Protein AF-A0A924RMZ9-F1 (afdb_monomer_lite)

Foldseek 3Di:
DDDDDDPDPPPPPPDPPDDDDVVCPPVCPPPPVVVVVVVVVVVCCVPVNDDDD

Secondary structure (DSSP, 8-state):
---------------------GGGTTTTTT-HHHHHHHHHHHHHHHHT-----

Radius of gyration: 19.33 Å; chains: 1; bounding box: 28×24×60 Å

Sequence (53 aa):
MKIAQKNKIEKKKQQKDYKINPSLQGKYDNQPLFQEKVNRANHILKTVGIPKF

pLDDT: mean 76.54, std 14.47, range [44.16, 92.56]

Structure (mmCIF, N/CA/C/O backbone):
data_AF-A0A924RMZ9-F1
#
_entry.id   AF-A0A924RMZ9-F1
#
loop_
_atom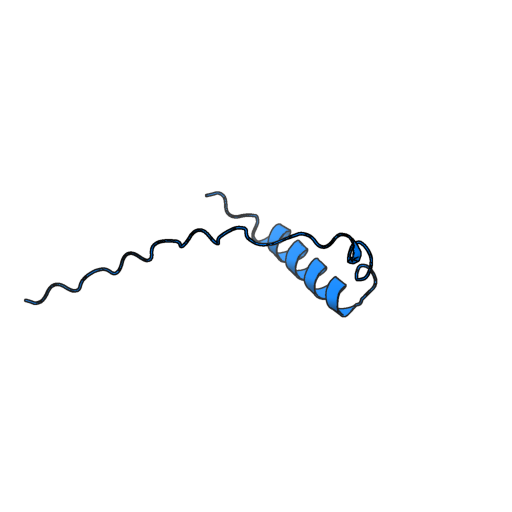_site.group_PDB
_atom_site.id
_atom_site.type_symbol
_atom_site.label_atom_id
_atom_site.label_alt_id
_atom_site.label_comp_id
_atom_site.label_asym_id
_atom_site.label_entity_id
_atom_site.label_seq_id
_a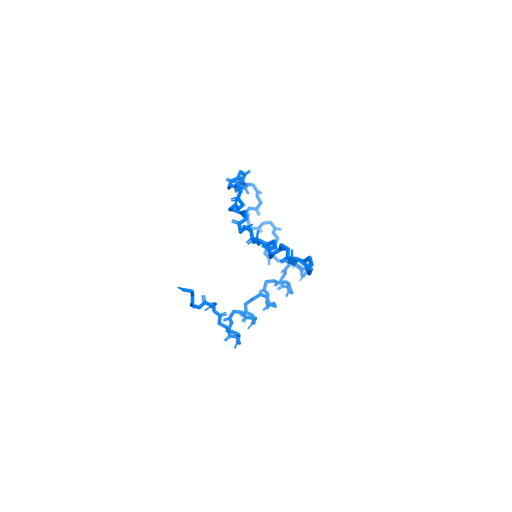tom_site.pdbx_PDB_ins_code
_atom_site.Cartn_x
_atom_site.Cartn_y
_atom_site.Cartn_z
_atom_site.occupancy
_atom_site.B_iso_or_equiv
_atom_site.auth_seq_id
_atom_site.auth_comp_id
_atom_site.auth_asym_id
_atom_site.auth_atom_id
_atom_site.pdbx_PDB_model_num
ATOM 1 N N . MET A 1 1 ? -11.391 2.539 50.494 1.00 44.16 1 MET A N 1
ATOM 2 C CA . MET A 1 1 ? -11.567 1.998 49.127 1.00 44.16 1 MET A C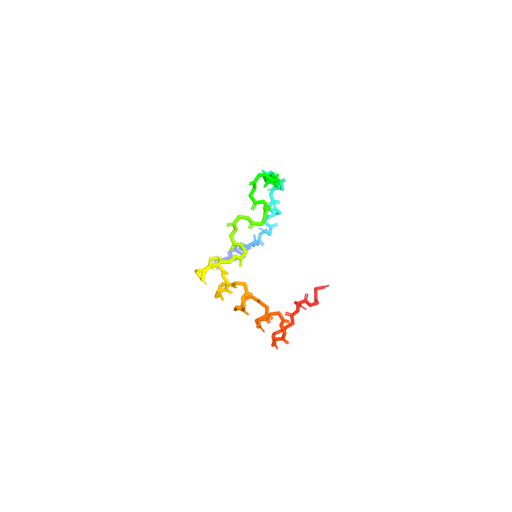A 1
ATOM 3 C C . MET A 1 1 ? -10.806 2.898 48.161 1.00 44.16 1 MET A C 1
ATOM 5 O O . MET A 1 1 ? -11.069 4.092 48.157 1.00 44.16 1 MET A O 1
ATOM 9 N N . LYS A 1 2 ? -9.799 2.387 47.437 1.00 44.31 2 LYS A N 1
ATOM 10 C CA . LYS A 1 2 ? -9.000 3.189 46.490 1.00 44.31 2 LYS A CA 1
ATOM 11 C C . LYS A 1 2 ? -9.627 3.071 45.100 1.00 44.31 2 LYS A C 1
ATOM 13 O O . LYS A 1 2 ? -9.712 1.975 44.558 1.00 44.31 2 LYS A O 1
ATOM 18 N N . ILE A 1 3 ? -10.118 4.186 44.569 1.00 49.16 3 ILE A N 1
ATOM 19 C CA . ILE A 1 3 ? -10.802 4.256 43.274 1.00 49.16 3 ILE A CA 1
ATOM 20 C C . ILE A 1 3 ? -9.732 4.232 42.177 1.00 49.16 3 ILE A C 1
ATOM 22 O O . ILE A 1 3 ? -8.862 5.100 42.138 1.00 49.16 3 ILE A O 1
ATOM 26 N N . ALA A 1 4 ? -9.777 3.223 41.306 1.00 55.91 4 ALA A N 1
ATOM 27 C CA . ALA A 1 4 ? -8.878 3.109 40.165 1.00 55.91 4 ALA A CA 1
ATOM 28 C C . ALA A 1 4 ? -9.162 4.236 39.157 1.00 55.91 4 ALA A C 1
ATOM 30 O O . ALA A 1 4 ? -10.276 4.363 38.640 1.00 55.91 4 ALA A O 1
ATOM 31 N N . GLN A 1 5 ? -8.153 5.064 38.885 1.00 57.75 5 GLN A N 1
ATOM 32 C CA . GLN A 1 5 ? -8.224 6.121 37.881 1.00 57.75 5 GLN A CA 1
ATOM 33 C C . GLN A 1 5 ? -8.343 5.486 36.490 1.00 57.75 5 GLN A C 1
ATOM 35 O O . GLN A 1 5 ? -7.436 4.805 36.012 1.00 57.75 5 GLN A O 1
ATOM 40 N N . LYS A 1 6 ? -9.488 5.696 35.831 1.00 58.84 6 LYS A N 1
ATOM 41 C CA . LYS A 1 6 ? -9.672 5.354 34.418 1.00 58.84 6 LYS A CA 1
ATOM 42 C C . LYS A 1 6 ? -8.777 6.273 33.585 1.00 58.84 6 LYS A C 1
ATOM 44 O O . LYS A 1 6 ? -9.138 7.422 33.338 1.00 58.84 6 LYS A O 1
ATOM 49 N N . ASN A 1 7 ? -7.629 5.764 33.147 1.00 53.72 7 ASN A N 1
ATOM 50 C CA . ASN A 1 7 ? -6.789 6.429 32.156 1.00 53.72 7 ASN A CA 1
ATOM 51 C C . ASN A 1 7 ? -7.594 6.600 30.861 1.00 53.72 7 ASN A C 1
ATOM 53 O O . ASN A 1 7 ? -7.844 5.636 30.136 1.00 53.72 7 ASN A O 1
ATOM 57 N N . LYS A 1 8 ? -8.036 7.831 30.578 1.00 58.78 8 LYS A N 1
ATOM 58 C CA . LYS A 1 8 ? -8.576 8.196 29.268 1.00 58.78 8 LYS A CA 1
ATOM 59 C C . LYS A 1 8 ? -7.431 8.071 28.269 1.00 58.78 8 LYS A C 1
ATOM 61 O O . LYS A 1 8 ? -6.479 8.843 28.315 1.00 58.78 8 LYS A O 1
ATOM 66 N N . ILE A 1 9 ? -7.513 7.084 27.382 1.00 59.12 9 ILE A N 1
ATOM 67 C CA . ILE A 1 9 ? -6.624 6.993 26.225 1.00 59.12 9 ILE A CA 1
ATOM 68 C C . ILE A 1 9 ? -7.030 8.136 25.296 1.00 59.12 9 ILE A C 1
ATOM 70 O O . ILE A 1 9 ? -7.953 8.013 24.489 1.00 59.12 9 ILE A O 1
ATOM 74 N N . GLU A 1 10 ? -6.398 9.292 25.463 1.00 62.94 10 GLU A N 1
ATOM 75 C CA . GLU A 1 10 ? -6.530 10.388 24.517 1.00 62.94 10 GLU A CA 1
ATOM 76 C C . GLU A 1 10 ? -5.974 9.916 23.172 1.00 62.94 10 GLU A C 1
ATOM 78 O O . GLU A 1 10 ? -4.805 9.536 23.054 1.00 62.94 10 GLU A O 1
ATOM 83 N N . LYS A 1 11 ? -6.829 9.900 22.143 1.00 61.31 11 LYS A N 1
ATOM 84 C CA . LYS A 1 11 ? -6.413 9.646 20.763 1.00 61.31 11 LYS A CA 1
ATOM 85 C C . LYS A 1 11 ? -5.474 10.781 20.353 1.00 61.31 11 LYS A C 1
ATOM 87 O O . LYS A 1 11 ? -5.938 11.821 19.886 1.00 61.31 11 LYS A O 1
ATOM 92 N N . LYS A 1 12 ? -4.162 10.600 20.538 1.00 60.78 12 LYS A N 1
ATOM 93 C CA . LYS A 1 12 ? -3.143 11.499 19.987 1.00 60.78 12 LYS A CA 1
ATOM 94 C C . LYS A 1 12 ? -3.411 11.628 18.488 1.00 60.78 12 LYS A C 1
ATOM 96 O O . LYS A 1 12 ? -3.233 10.667 17.741 1.00 60.78 12 LYS A O 1
ATOM 101 N N . LYS A 1 13 ? -3.879 12.802 18.050 1.00 61.75 13 LYS A N 1
ATOM 102 C CA . LYS A 1 13 ? -3.915 13.153 16.628 1.00 61.75 13 LYS A CA 1
ATOM 103 C C . LYS A 1 13 ? -2.477 13.032 16.134 1.00 61.75 13 LYS A C 1
ATOM 105 O O . LYS A 1 13 ? -1.618 13.770 16.605 1.00 61.75 13 LYS A O 1
ATOM 110 N N . GLN A 1 14 ? -2.215 12.069 15.253 1.00 60.94 14 GLN A N 1
ATOM 111 C CA . GLN A 1 14 ? -0.917 11.946 14.599 1.00 60.94 14 GLN A CA 1
ATOM 112 C C . GLN A 1 14 ? -0.617 13.296 13.938 1.00 60.94 14 GLN A C 1
ATOM 114 O O . GLN A 1 14 ? -1.390 13.751 13.089 1.00 60.94 14 GLN A O 1
ATOM 119 N N . GLN A 1 15 ? 0.439 13.976 14.391 1.00 59.84 15 GLN A N 1
ATOM 120 C CA . GLN A 1 15 ? 0.928 15.181 13.730 1.00 59.84 15 GLN A CA 1
ATOM 121 C C . GLN A 1 15 ? 1.246 14.802 12.283 1.00 59.84 15 GLN A C 1
ATOM 123 O O . GLN A 1 15 ? 1.960 13.833 12.023 1.00 59.84 15 GLN A O 1
ATOM 128 N N . LYS A 1 16 ? 0.619 15.507 11.338 1.00 61.44 16 LYS A N 1
ATOM 129 C CA . LYS A 1 16 ? 0.711 15.237 9.899 1.00 61.44 16 LYS A CA 1
ATOM 130 C C . LYS A 1 16 ? 2.027 15.773 9.327 1.00 61.44 16 LYS A C 1
ATOM 132 O O . LYS A 1 16 ? 2.019 16.430 8.295 1.00 61.44 16 LYS A O 1
ATOM 137 N N . ASP A 1 17 ? 3.153 15.474 9.959 1.00 66.88 17 ASP A N 1
ATOM 138 C CA . ASP A 1 17 ? 4.467 15.905 9.466 1.00 66.88 17 ASP A CA 1
ATOM 139 C C . ASP A 1 17 ? 5.020 14.924 8.423 1.00 66.88 17 ASP A C 1
ATOM 141 O O . ASP A 1 17 ? 6.227 14.752 8.270 1.00 66.88 17 ASP A O 1
ATOM 145 N N . TYR A 1 18 ? 4.133 14.246 7.691 1.00 72.19 18 TYR A N 1
ATOM 146 C CA . TYR A 1 18 ? 4.532 13.417 6.567 1.00 72.19 18 TYR A CA 1
ATOM 147 C C . TYR A 1 18 ? 4.537 14.264 5.296 1.00 72.19 18 TYR A C 1
ATOM 149 O O . TYR A 1 18 ? 3.609 15.024 5.017 1.00 72.19 18 TYR A O 1
ATOM 157 N N . LYS A 1 19 ? 5.595 14.116 4.501 1.00 80.44 19 LYS A N 1
ATOM 158 C CA . LYS A 1 19 ? 5.684 14.688 3.157 1.00 80.44 19 LYS A CA 1
ATOM 159 C C . LYS A 1 19 ? 5.595 13.558 2.146 1.00 80.44 19 LYS A C 1
ATOM 161 O O . LYS A 1 19 ? 6.284 12.549 2.271 1.00 80.44 19 LYS A O 1
ATOM 166 N N . ILE A 1 20 ? 4.743 13.736 1.143 1.00 82.12 20 ILE A N 1
ATOM 167 C CA . ILE A 1 20 ? 4.700 12.838 -0.010 1.00 82.12 20 ILE A CA 1
ATOM 168 C C . ILE A 1 20 ? 5.986 13.073 -0.804 1.00 82.12 20 ILE A C 1
ATOM 170 O O . ILE A 1 20 ? 6.296 14.212 -1.147 1.00 82.12 20 ILE A O 1
ATOM 174 N N . ASN A 1 21 ? 6.743 12.010 -1.074 1.00 87.50 21 ASN A N 1
ATOM 175 C CA . ASN A 1 21 ? 7.930 12.083 -1.918 1.00 87.50 21 ASN A CA 1
ATOM 176 C C . ASN A 1 21 ? 7.544 11.769 -3.377 1.00 87.50 21 ASN A C 1
ATOM 178 O O . ASN A 1 21 ? 7.384 10.591 -3.708 1.00 87.50 21 ASN A O 1
ATOM 182 N N . PRO A 1 22 ? 7.431 12.773 -4.267 1.00 90.62 22 PRO A N 1
ATOM 183 C CA . PRO A 1 22 ? 7.008 12.550 -5.650 1.00 90.62 22 PRO A CA 1
ATOM 184 C C . PRO A 1 22 ? 8.002 11.702 -6.458 1.00 90.62 22 PRO A C 1
ATOM 186 O O . PRO A 1 22 ? 7.610 11.073 -7.433 1.00 90.62 22 PRO A O 1
ATOM 189 N N . SER A 1 23 ? 9.272 11.609 -6.041 1.00 91.94 23 SER A N 1
ATOM 190 C CA . SER A 1 23 ? 10.285 10.797 -6.742 1.00 91.94 23 SER A CA 1
ATOM 191 C C . SER A 1 23 ? 10.051 9.285 -6.648 1.00 91.94 23 SER A C 1
ATOM 193 O O . SER A 1 23 ? 10.716 8.511 -7.340 1.00 91.94 23 SER A O 1
ATOM 195 N N . LEU A 1 24 ? 9.146 8.857 -5.766 1.00 85.44 24 LEU A N 1
ATOM 196 C CA . LEU A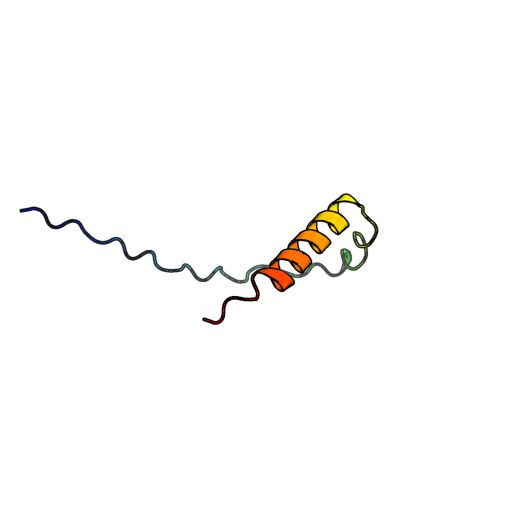 1 24 ? 8.794 7.454 -5.567 1.00 85.44 24 LEU A CA 1
ATOM 197 C C . LEU A 1 24 ? 7.536 7.044 -6.345 1.00 85.44 24 LEU A C 1
ATOM 199 O O . LEU A 1 24 ? 7.198 5.861 -6.350 1.00 85.44 24 LEU A O 1
ATOM 203 N N . GLN A 1 25 ? 6.864 7.988 -7.014 1.00 87.31 25 GLN A N 1
ATOM 204 C CA . GLN A 1 25 ? 5.680 7.715 -7.827 1.00 87.31 25 GLN A CA 1
ATOM 205 C C . GLN A 1 25 ? 6.017 6.682 -8.917 1.00 87.31 25 GLN A C 1
ATOM 207 O O . GLN A 1 25 ? 6.967 6.864 -9.676 1.00 87.31 25 GLN A O 1
ATOM 212 N N . GLY A 1 26 ? 5.269 5.579 -8.978 1.00 85.44 26 GLY A N 1
ATOM 213 C CA . GLY A 1 26 ? 5.421 4.544 -10.007 1.00 85.44 26 GLY A CA 1
ATOM 214 C C . GLY A 1 26 ? 6.615 3.594 -9.845 1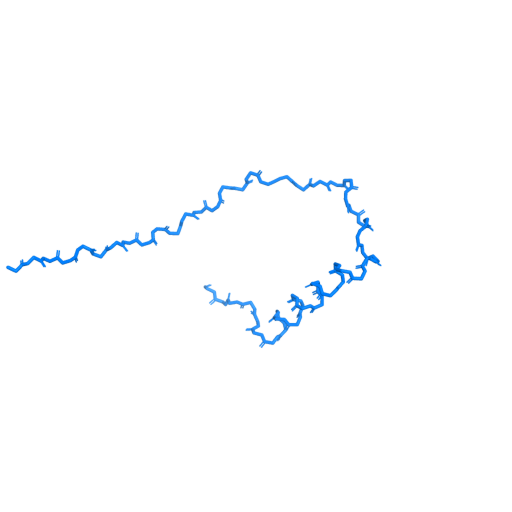.00 85.44 26 GLY A C 1
ATOM 215 O O . GLY A 1 26 ? 6.684 2.578 -10.534 1.00 85.44 26 GLY A O 1
ATOM 216 N N . LYS A 1 27 ? 7.560 3.863 -8.928 1.00 87.69 27 LYS A N 1
ATOM 217 C CA . LYS A 1 27 ? 8.787 3.047 -8.786 1.00 87.69 27 LYS A CA 1
ATOM 218 C C . LYS A 1 27 ? 8.535 1.618 -8.306 1.00 87.69 27 LYS A C 1
ATOM 220 O O . LYS A 1 27 ? 9.342 0.732 -8.579 1.00 87.69 27 LYS A O 1
ATOM 225 N N . TYR A 1 28 ? 7.449 1.404 -7.570 1.00 85.62 28 TYR A N 1
ATOM 226 C CA . TYR A 1 28 ? 7.166 0.139 -6.888 1.00 85.62 28 TYR A CA 1
ATOM 227 C C . TYR A 1 28 ? 5.923 -0.572 -7.421 1.00 85.62 28 TYR A C 1
ATOM 229 O O . TYR A 1 28 ? 5.594 -1.653 -6.937 1.00 85.62 28 TYR A O 1
ATOM 237 N N . ASP A 1 29 ? 5.270 -0.009 -8.437 1.00 84.44 29 ASP A N 1
ATOM 238 C CA . ASP A 1 29 ? 3.999 -0.513 -8.958 1.00 84.44 29 ASP A CA 1
ATOM 239 C C . ASP A 1 29 ? 4.133 -1.948 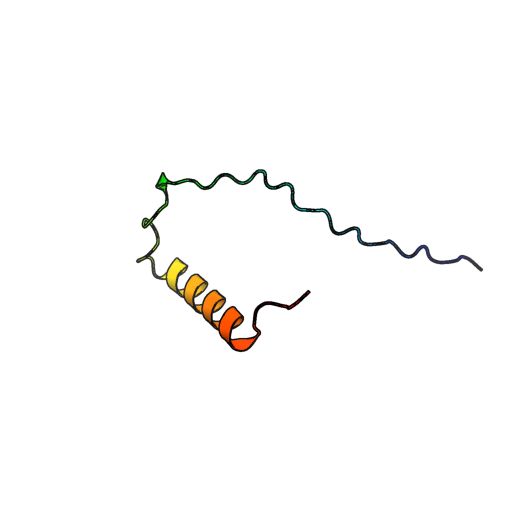-9.479 1.00 84.44 29 ASP A C 1
ATOM 241 O O . ASP A 1 29 ? 3.230 -2.751 -9.301 1.00 84.44 29 ASP A O 1
ATOM 245 N N . ASN A 1 30 ? 5.283 -2.319 -10.044 1.00 86.31 30 ASN A N 1
ATOM 246 C CA . ASN A 1 30 ? 5.503 -3.659 -10.598 1.00 86.31 30 ASN A CA 1
ATOM 247 C C . ASN A 1 30 ? 6.324 -4.577 -9.682 1.00 86.31 30 ASN A C 1
ATOM 249 O O . ASN A 1 30 ? 6.715 -5.667 -10.095 1.00 86.31 30 ASN A O 1
ATOM 253 N N . GLN A 1 31 ? 6.620 -4.156 -8.448 1.00 90.38 31 GLN A N 1
ATOM 254 C CA . GLN A 1 31 ? 7.362 -5.002 -7.519 1.00 90.38 31 GLN A CA 1
ATOM 255 C C . GLN A 1 31 ? 6.415 -5.990 -6.819 1.00 90.38 31 GLN A C 1
ATOM 257 O O . GLN A 1 31 ? 5.504 -5.547 -6.111 1.00 90.38 31 GLN A O 1
ATOM 262 N N . PRO A 1 32 ? 6.650 -7.315 -6.929 1.00 90.56 32 PRO A N 1
ATOM 263 C CA . PRO A 1 32 ? 5.753 -8.329 -6.365 1.00 90.56 32 PRO A CA 1
ATOM 264 C C . PRO A 1 32 ? 5.478 -8.133 -4.869 1.00 90.56 32 PRO A C 1
ATOM 266 O O . PRO A 1 32 ? 4.333 -8.194 -4.426 1.00 90.56 32 PRO A O 1
ATOM 269 N N . LEU A 1 33 ? 6.519 -7.779 -4.106 1.00 88.25 33 LEU A N 1
ATOM 270 C CA . LEU A 1 33 ? 6.432 -7.540 -2.663 1.00 88.25 33 LEU A CA 1
ATOM 271 C C . LEU A 1 33 ? 5.422 -6.441 -2.294 1.00 88.25 33 LEU A C 1
ATOM 273 O O . LEU A 1 33 ? 4.734 -6.535 -1.275 1.00 88.25 33 LEU A O 1
ATOM 277 N N . PHE A 1 34 ? 5.357 -5.374 -3.091 1.00 87.06 34 PHE A N 1
ATOM 278 C CA . PHE A 1 34 ? 4.444 -4.260 -2.850 1.00 87.06 34 PHE A CA 1
ATOM 279 C C . PHE A 1 34 ? 3.046 -4.569 -3.380 1.00 87.06 34 PHE A C 1
ATOM 281 O O . PHE A 1 34 ? 2.064 -4.246 -2.710 1.00 87.06 34 PHE A O 1
ATOM 288 N N . GLN A 1 35 ? 2.950 -5.276 -4.505 1.00 88.44 35 GLN A N 1
ATOM 289 C CA . GLN A 1 35 ? 1.677 -5.721 -5.068 1.00 88.44 35 GLN A CA 1
ATOM 290 C C . GLN A 1 35 ? 0.883 -6.612 -4.110 1.00 88.44 35 GLN A C 1
ATOM 292 O O . GLN A 1 35 ? -0.304 -6.372 -3.893 1.00 88.44 35 GLN A O 1
ATOM 297 N N . GLU A 1 36 ? 1.521 -7.575 -3.441 1.00 89.50 36 GLU A N 1
ATOM 298 C CA . GLU A 1 36 ? 0.839 -8.408 -2.439 1.00 89.50 36 GLU A CA 1
ATOM 299 C C . GLU A 1 36 ? 0.241 -7.581 -1.292 1.00 89.50 36 GLU A C 1
ATOM 301 O O . GLU A 1 36 ? -0.891 -7.818 -0.857 1.00 89.50 36 GLU A O 1
ATOM 306 N N . LYS A 1 37 ? 0.976 -6.568 -0.815 1.00 88.81 37 LYS A N 1
ATOM 307 C CA . LYS A 1 37 ? 0.513 -5.678 0.261 1.00 88.81 37 LYS A CA 1
ATOM 308 C C . LYS A 1 37 ? -0.658 -4.813 -0.195 1.00 88.81 37 LYS A C 1
ATOM 310 O O . LYS A 1 37 ? -1.633 -4.686 0.547 1.00 88.81 37 LYS A O 1
ATOM 315 N N . VAL A 1 38 ? -0.583 -4.264 -1.407 1.00 88.56 38 VAL A N 1
ATOM 316 C CA . VAL A 1 38 ? -1.666 -3.478 -2.018 1.00 88.56 38 VAL A CA 1
ATOM 317 C C . VAL A 1 38 ? -2.914 -4.341 -2.194 1.00 88.56 38 VAL A C 1
ATOM 319 O O . VAL A 1 38 ? -3.998 -3.954 -1.756 1.00 88.56 38 VAL A O 1
ATOM 322 N N . ASN A 1 39 ? -2.767 -5.549 -2.736 1.00 90.44 39 ASN A N 1
ATOM 323 C CA . ASN A 1 39 ? -3.870 -6.490 -2.923 1.00 90.44 39 ASN A CA 1
ATOM 324 C C . ASN A 1 39 ? -4.533 -6.863 -1.597 1.00 90.44 39 ASN A C 1
ATOM 326 O O . ASN A 1 39 ? -5.762 -6.852 -1.496 1.00 90.44 39 ASN A O 1
ATOM 330 N N . ARG A 1 40 ? -3.739 -7.119 -0.553 1.00 90.62 40 ARG A N 1
ATOM 331 C CA . ARG A 1 40 ? -4.265 -7.409 0.784 1.00 90.62 40 ARG A CA 1
ATOM 332 C C . ARG A 1 40 ? -5.012 -6.218 1.385 1.00 90.62 40 ARG A C 1
ATOM 334 O O . ARG A 1 40 ? -6.090 -6.410 1.942 1.00 90.62 40 ARG A O 1
ATOM 341 N N . ALA A 1 41 ? -4.477 -5.004 1.261 1.00 89.62 41 ALA A N 1
ATOM 342 C CA . ALA A 1 41 ? -5.155 -3.796 1.729 1.00 89.62 41 ALA A CA 1
ATOM 343 C C . ALA A 1 41 ? -6.495 -3.588 1.003 1.00 89.62 41 ALA A C 1
ATOM 345 O O . ALA A 1 41 ? -7.523 -3.386 1.649 1.00 89.62 41 ALA A O 1
ATOM 346 N N . ASN A 1 42 ? -6.505 -3.739 -0.324 1.00 90.25 42 ASN A N 1
ATOM 347 C CA . ASN A 1 42 ? -7.717 -3.666 -1.140 1.00 90.25 42 ASN A CA 1
ATOM 348 C C . ASN A 1 42 ? -8.740 -4.738 -0.751 1.00 90.25 42 ASN A C 1
ATOM 350 O O . ASN A 1 42 ? -9.936 -4.459 -0.698 1.00 90.25 42 ASN A O 1
ATOM 354 N N . HIS A 1 43 ? -8.284 -5.957 -0.457 1.00 92.56 43 HIS A N 1
ATOM 355 C CA . HIS A 1 43 ? -9.152 -7.027 0.018 1.00 92.56 43 HIS A CA 1
ATOM 356 C C . HIS A 1 43 ? -9.812 -6.662 1.352 1.00 92.56 43 HIS A C 1
ATOM 358 O O . HIS A 1 43 ? -11.029 -6.755 1.452 1.00 92.56 43 HIS A O 1
ATOM 364 N N . ILE A 1 44 ? -9.044 -6.179 2.337 1.00 88.94 44 ILE A N 1
ATOM 365 C CA . ILE A 1 44 ? -9.573 -5.747 3.644 1.00 88.94 44 ILE A CA 1
ATOM 366 C C . ILE A 1 44 ? -10.606 -4.628 3.476 1.00 88.94 44 ILE A C 1
ATOM 368 O O . ILE A 1 44 ? -11.680 -4.690 4.069 1.00 88.94 44 ILE A O 1
ATOM 372 N N . LEU A 1 45 ? -10.313 -3.627 2.642 1.00 87.50 45 LEU A N 1
ATOM 373 C CA . LEU A 1 45 ? -11.244 -2.528 2.374 1.00 87.50 45 LEU A CA 1
ATOM 374 C C . LEU A 1 45 ? -12.550 -3.014 1.738 1.00 87.50 45 LEU A C 1
ATOM 376 O O . LEU A 1 45 ? -13.609 -2.480 2.055 1.00 87.50 45 LEU A O 1
ATOM 380 N N . LYS A 1 46 ? -12.491 -4.030 0.868 1.00 88.44 46 LYS A N 1
ATOM 381 C CA . LYS A 1 46 ? -13.682 -4.632 0.253 1.00 88.44 46 LYS A CA 1
ATOM 382 C C . LYS A 1 46 ? -14.479 -5.500 1.226 1.00 88.44 46 LYS A C 1
ATOM 384 O O . LYS A 1 46 ? -15.702 -5.478 1.165 1.00 88.44 46 LYS A O 1
ATOM 389 N N . THR A 1 47 ? -13.815 -6.283 2.075 1.00 90.12 47 THR A N 1
ATOM 390 C CA . THR A 1 47 ? -14.486 -7.270 2.939 1.00 90.12 47 THR A CA 1
ATOM 391 C C . THR A 1 47 ? -14.977 -6.684 4.252 1.00 90.12 47 THR A C 1
ATOM 393 O O . THR A 1 47 ? -16.091 -6.976 4.672 1.00 90.12 47 THR A O 1
ATOM 396 N N . VAL A 1 48 ? -14.159 -5.859 4.900 1.00 84.69 48 VAL A N 1
ATOM 397 C CA . VAL A 1 48 ? -14.474 -5.256 6.202 1.00 84.69 48 VAL A CA 1
ATOM 398 C C . VAL A 1 48 ? -15.128 -3.883 6.026 1.00 84.69 48 VAL A C 1
ATOM 400 O O . VAL A 1 48 ? -15.890 -3.442 6.885 1.00 84.69 48 VAL A O 1
ATOM 403 N N . GLY A 1 49 ? -14.877 -3.220 4.894 1.00 74.44 49 GLY A N 1
ATOM 404 C CA . GLY A 1 49 ? -15.326 -1.853 4.660 1.00 74.44 49 GLY A CA 1
ATOM 405 C C . GLY A 1 49 ? -14.482 -0.830 5.419 1.00 74.44 49 GLY A C 1
ATOM 406 O O . GLY A 1 49 ? -13.682 -1.152 6.299 1.00 74.44 49 GLY A O 1
ATOM 407 N N . ILE A 1 50 ? -14.657 0.444 5.072 1.00 77.25 50 ILE A N 1
ATOM 408 C CA . ILE A 1 50 ? -14.104 1.541 5.869 1.00 77.25 50 ILE A CA 1
ATOM 409 C C . ILE A 1 50 ? -15.044 1.745 7.065 1.00 77.25 50 ILE A C 1
ATOM 411 O O . ILE A 1 50 ? -16.248 1.914 6.847 1.00 77.25 50 ILE A O 1
ATOM 415 N N . PRO A 1 51 ? -14.539 1.746 8.313 1.00 75.81 51 PRO A N 1
ATOM 416 C CA . PRO A 1 51 ? -15.369 2.016 9.477 1.00 75.81 51 PRO A CA 1
ATOM 417 C C . PRO A 1 51 ? -16.060 3.375 9.329 1.00 75.81 51 PRO A C 1
ATOM 419 O O . PRO A 1 51 ? -15.399 4.396 9.126 1.00 75.81 51 PRO A O 1
ATOM 422 N N . LYS A 1 52 ? -17.391 3.385 9.426 1.00 73.88 52 LYS A N 1
ATOM 423 C CA . LYS A 1 52 ? -18.177 4.617 9.515 1.00 73.88 52 LYS A CA 1
ATOM 424 C C . LYS A 1 52 ? -18.114 5.081 10.970 1.00 73.88 52 LYS A C 1
ATOM 426 O O . LYS A 1 52 ? -18.738 4.457 11.824 1.00 73.88 52 LYS A O 1
ATOM 431 N N . PHE A 1 53 ? -17.291 6.087 11.250 1.00 66.00 53 PHE A N 1
ATOM 432 C CA . PHE A 1 53 ? -17.282 6.790 12.535 1.00 66.00 53 PHE A CA 1
ATOM 433 C C . PHE A 1 53 ? -18.229 7.982 12.488 1.00 66.00 53 PHE A C 1
ATOM 435 O O . PHE A 1 53 ? -18.293 8.618 11.412 1.00 66.00 53 PHE A O 1
#